Protein AF-A0A849KRG4-F1 (afdb_monomer_lite)

pLDDT: mean 86.85, std 8.5, range [51.56, 94.5]

Sequence (60 aa):
MIYPVHDSHGNRIGTIMPEDSENPEERWIAYALHNQRMAFGSWQAARDWIERKAADDGAR

Secondary structure (DSSP, 8-state):
--EEEE-TTS-EEEEEEES-SS-TTT-EEEEETTS-EEEESSHHHHHHHHHHHHHHHHT-

Structure (mmCIF, N/CA/C/O backbone):
data_AF-A0A849KRG4-F1
#
_entry.id   AF-A0A849KRG4-F1
#
loop_
_atom_site.group_PDB
_atom_site.id
_atom_site.type_symbol
_atom_site.label_atom_id
_atom_site.label_alt_id
_atom_site.label_comp_id
_atom_site.label_asym_id
_atom_site.label_entity_id
_atom_site.label_seq_id
_atom_site.pdbx_PDB_ins_code
_atom_site.Cartn_x
_atom_site.Cartn_y
_atom_site.Cartn_z
_atom_site.occupancy
_atom_site.B_iso_or_equiv
_atom_site.auth_seq_id
_atom_site.auth_comp_id
_atom_site.auth_asym_id
_atom_site.auth_atom_id
_atom_site.pdbx_PDB_model_num
ATOM 1 N N . MET A 1 1 ? -10.806 -6.162 4.132 1.00 80.00 1 MET A N 1
ATOM 2 C CA . MET A 1 1 ? -10.717 -5.540 2.785 1.00 80.00 1 MET A CA 1
ATOM 3 C C . MET A 1 1 ? -9.259 -5.560 2.336 1.00 80.00 1 MET A C 1
ATOM 5 O O . MET A 1 1 ? -8.402 -5.499 3.203 1.00 80.00 1 MET A O 1
ATOM 9 N N . ILE A 1 2 ? -8.953 -5.707 1.045 1.00 86.50 2 ILE A N 1
ATOM 10 C CA . ILE A 1 2 ? -7.567 -5.804 0.553 1.00 86.50 2 ILE A CA 1
ATOM 11 C C . ILE A 1 2 ? -7.362 -4.777 -0.563 1.00 86.50 2 ILE A C 1
ATOM 13 O O . ILE A 1 2 ? -8.152 -4.736 -1.503 1.00 86.50 2 ILE A O 1
ATOM 17 N N . TYR A 1 3 ? -6.298 -3.983 -0.466 1.00 90.50 3 TYR A N 1
ATOM 18 C CA . TYR A 1 3 ? -5.957 -2.909 -1.396 1.00 90.50 3 TYR A CA 1
ATOM 19 C C . TYR A 1 3 ? -4.637 -3.238 -2.107 1.00 90.50 3 TYR A C 1
ATOM 21 O O . TYR A 1 3 ? -3.568 -3.102 -1.506 1.00 90.50 3 TYR A O 1
ATOM 29 N N . PRO A 1 4 ? -4.662 -3.712 -3.362 1.00 91.81 4 PRO A N 1
ATOM 30 C CA . PRO A 1 4 ? -3.435 -3.934 -4.116 1.00 91.81 4 PRO A CA 1
ATOM 31 C C . PRO A 1 4 ? -2.743 -2.598 -4.425 1.00 91.81 4 PRO A C 1
ATOM 33 O O . PRO A 1 4 ? -3.401 -1.604 -4.729 1.00 91.81 4 PRO A O 1
ATOM 36 N N . VAL A 1 5 ? -1.410 -2.581 -4.352 1.00 92.06 5 VAL A N 1
ATOM 37 C CA . VAL A 1 5 ? -0.583 -1.422 -4.718 1.00 92.06 5 VAL A CA 1
ATOM 38 C C . VAL A 1 5 ? 0.150 -1.748 -6.008 1.00 92.06 5 VAL A C 1
ATOM 40 O O . VAL A 1 5 ? 0.825 -2.779 -6.093 1.00 92.06 5 VAL A O 1
ATOM 43 N N . HIS A 1 6 ? -0.008 -0.884 -7.008 1.00 91.88 6 HIS A N 1
ATOM 44 C CA . HIS A 1 6 ? 0.624 -1.017 -8.316 1.00 91.88 6 HIS A CA 1
ATOM 45 C C . HIS A 1 6 ? 1.643 0.105 -8.536 1.00 91.88 6 HIS A C 1
ATOM 47 O O . HIS A 1 6 ? 1.447 1.216 -8.038 1.00 91.88 6 HIS A O 1
ATOM 53 N N . ASP A 1 7 ? 2.708 -0.193 -9.277 1.00 88.00 7 ASP A N 1
ATOM 54 C CA . ASP A 1 7 ? 3.630 0.820 -9.790 1.00 88.00 7 ASP A CA 1
ATOM 55 C C . ASP 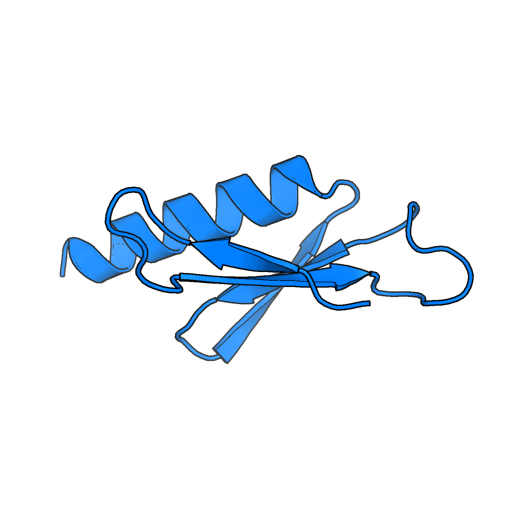A 1 7 ? 3.010 1.599 -10.968 1.00 88.00 7 ASP A C 1
ATOM 57 O O . ASP A 1 7 ? 1.904 1.312 -11.440 1.00 88.00 7 ASP A O 1
ATOM 61 N N . SER A 1 8 ? 3.753 2.582 -11.479 1.00 86.00 8 SER A N 1
ATOM 62 C CA . SER A 1 8 ? 3.365 3.380 -12.649 1.00 86.00 8 SER A CA 1
ATOM 63 C C . SER A 1 8 ? 3.220 2.567 -13.942 1.00 86.00 8 SER A C 1
ATOM 65 O O . SER A 1 8 ? 2.651 3.064 -14.910 1.00 86.00 8 SER A O 1
ATOM 67 N N . HIS A 1 9 ? 3.741 1.339 -13.987 1.00 86.56 9 HIS A N 1
ATOM 68 C CA . HIS A 1 9 ? 3.657 0.434 -15.133 1.00 86.56 9 HIS A CA 1
ATOM 69 C C . HIS A 1 9 ? 2.478 -0.549 -15.010 1.00 86.56 9 HIS A C 1
ATOM 71 O O . HIS A 1 9 ? 2.234 -1.335 -15.924 1.00 86.56 9 HIS A O 1
ATOM 77 N N . GLY A 1 10 ? 1.728 -0.499 -13.903 1.00 87.75 10 GLY A N 1
ATOM 78 C CA . GLY A 1 10 ? 0.614 -1.399 -13.618 1.00 87.75 10 GLY A CA 1
ATOM 79 C C . GLY A 1 10 ? 1.031 -2.740 -13.008 1.00 87.75 10 GLY A C 1
ATOM 80 O O . GLY A 1 10 ? 0.175 -3.603 -12.813 1.00 87.75 10 GLY A O 1
ATOM 81 N N . ASN A 1 11 ? 2.309 -2.928 -12.671 1.00 89.75 11 ASN A N 1
ATOM 82 C CA . ASN A 1 11 ? 2.773 -4.119 -11.973 1.00 89.75 11 ASN A CA 1
ATOM 83 C C . ASN A 1 11 ? 2.390 -4.035 -10.501 1.00 89.75 11 ASN A C 1
ATOM 85 O O . ASN A 1 11 ? 2.591 -3.016 -9.839 1.00 89.75 11 ASN A O 1
ATOM 89 N 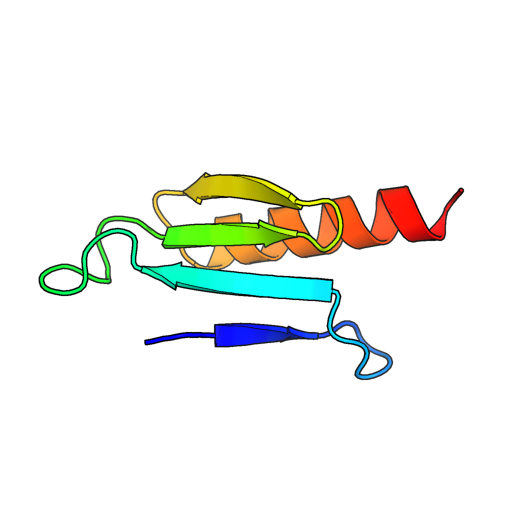N . ARG A 1 12 ? 1.881 -5.136 -9.951 1.00 90.94 12 ARG A N 1
ATOM 90 C CA . ARG A 1 12 ? 1.613 -5.224 -8.516 1.00 90.94 12 ARG A CA 1
ATOM 91 C C . ARG A 1 12 ? 2.928 -5.278 -7.747 1.00 90.94 12 ARG A C 1
ATOM 93 O O . ARG A 1 12 ? 3.667 -6.246 -7.873 1.00 90.94 12 ARG A O 1
ATOM 100 N N . ILE A 1 13 ? 3.154 -4.281 -6.900 1.00 92.00 13 ILE A N 1
ATOM 101 C CA . ILE A 1 13 ? 4.356 -4.137 -6.066 1.00 92.00 13 ILE A CA 1
ATOM 102 C C . ILE A 1 13 ? 4.105 -4.419 -4.582 1.00 92.00 13 ILE A C 1
ATOM 104 O O . ILE A 1 13 ? 5.036 -4.581 -3.795 1.00 92.00 13 ILE A O 1
ATOM 108 N N . GLY A 1 14 ? 2.838 -4.525 -4.187 1.00 92.88 14 GLY A N 1
ATOM 109 C CA . GLY A 1 14 ? 2.478 -4.897 -2.832 1.00 92.88 14 GLY A CA 1
ATOM 110 C C . GLY A 1 14 ? 0.981 -4.917 -2.598 1.00 92.88 14 GLY A C 1
ATOM 111 O O . GLY A 1 14 ? 0.165 -4.894 -3.523 1.00 92.88 14 GLY A O 1
ATOM 112 N N . THR A 1 15 ? 0.619 -5.027 -1.329 1.00 94.50 15 THR A N 1
ATOM 113 C CA . THR A 1 15 ? -0.767 -5.091 -0.868 1.00 94.50 15 THR A CA 1
ATOM 114 C C . THR A 1 15 ? -0.881 -4.420 0.485 1.00 94.50 15 THR A C 1
ATOM 116 O O . THR A 1 15 ? -0.034 -4.641 1.341 1.00 94.50 15 THR A O 1
ATOM 119 N N . ILE A 1 16 ? -1.932 -3.642 0.698 1.00 93.94 16 ILE A N 1
ATOM 120 C CA . ILE A 1 16 ? -2.256 -3.041 1.987 1.00 93.94 16 ILE A CA 1
ATOM 121 C C . ILE A 1 16 ? -3.585 -3.621 2.457 1.00 93.94 16 ILE A C 1
ATOM 123 O O . ILE A 1 16 ? -4.523 -3.771 1.675 1.00 93.94 16 ILE A O 1
ATOM 127 N N . MET A 1 17 ? -3.684 -3.954 3.733 1.00 92.88 17 MET A N 1
ATOM 128 C CA . MET A 1 17 ? -4.934 -4.354 4.370 1.00 92.88 17 MET A CA 1
ATOM 129 C C . MET A 1 17 ? -5.012 -3.743 5.767 1.00 92.88 17 MET A C 1
ATOM 131 O O . MET A 1 17 ? -3.967 -3.516 6.370 1.00 92.88 17 MET A O 1
ATOM 135 N N . PRO A 1 18 ? -6.207 -3.456 6.294 1.00 91.88 18 PRO A N 1
ATOM 136 C CA . PRO A 1 18 ? -6.334 -3.083 7.693 1.00 91.88 18 PRO A CA 1
ATOM 137 C C . PRO A 1 18 ? -5.872 -4.243 8.590 1.00 91.88 18 PRO A C 1
ATOM 139 O O . PRO A 1 18 ? -6.111 -5.409 8.265 1.00 91.88 18 PRO A O 1
ATOM 142 N N . GLU A 1 19 ? -5.176 -3.921 9.683 1.00 88.25 19 GLU A N 1
ATOM 143 C CA . GLU A 1 19 ? -4.779 -4.897 10.714 1.00 88.25 19 GLU A CA 1
ATOM 144 C C . GLU A 1 19 ? -6.017 -5.467 11.403 1.00 88.25 19 GLU A C 1
ATOM 146 O O . GLU A 1 19 ? -6.136 -6.680 11.566 1.00 88.25 19 GLU A O 1
ATOM 151 N N . ASP A 1 20 ? -6.951 -4.579 11.732 1.00 84.12 20 ASP A N 1
ATOM 152 C CA . ASP A 1 20 ? -8.203 -4.907 12.382 1.00 84.12 20 ASP A CA 1
ATOM 153 C C . ASP A 1 20 ? -9.373 -4.626 11.433 1.00 84.12 20 ASP A C 1
ATOM 155 O O . ASP A 1 20 ? -9.483 -3.549 10.847 1.00 84.12 20 ASP A O 1
ATOM 159 N N . SER A 1 21 ? -10.230 -5.625 11.218 1.00 75.44 21 SER A N 1
ATOM 160 C CA . SER A 1 21 ? -11.370 -5.474 10.303 1.00 75.44 21 SER A CA 1
ATOM 161 C C . SER A 1 21 ? -12.539 -4.713 10.926 1.00 75.44 21 SER A C 1
ATOM 163 O O . SER A 1 21 ? -13.387 -4.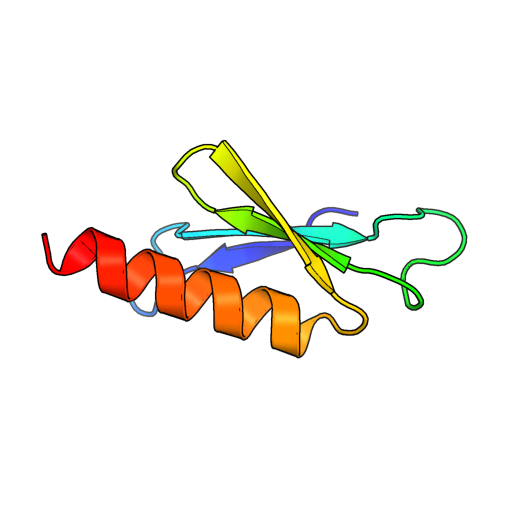234 10.174 1.00 75.44 21 SER A O 1
ATOM 165 N N . GLU A 1 22 ? -12.589 -4.598 12.255 1.00 81.12 22 GLU A N 1
ATOM 166 C CA . GLU A 1 22 ? -13.592 -3.811 12.974 1.00 81.12 22 GLU A CA 1
ATOM 167 C C . GLU A 1 22 ? -13.171 -2.335 13.051 1.00 81.12 22 GLU A C 1
ATOM 169 O O . GLU A 1 22 ? -14.025 -1.457 12.951 1.00 81.12 22 GLU A O 1
ATOM 174 N N . ASN A 1 23 ? -11.859 -2.061 13.108 1.00 80.94 23 ASN A N 1
ATOM 175 C CA . ASN A 1 23 ? -11.276 -0.716 13.146 1.00 80.94 23 ASN A CA 1
ATOM 176 C C . ASN A 1 23 ? -10.226 -0.500 12.034 1.00 80.94 23 ASN A C 1
ATOM 178 O O . ASN A 1 23 ? -9.028 -0.348 12.301 1.00 80.94 23 ASN A O 1
ATOM 182 N N . PRO A 1 24 ? -10.649 -0.445 10.757 1.00 72.94 24 PRO A N 1
ATOM 183 C CA . PRO A 1 24 ? -9.729 -0.406 9.621 1.00 72.94 24 PRO A CA 1
ATOM 184 C C . PRO A 1 24 ? -8.879 0.867 9.534 1.00 72.94 24 PRO A C 1
ATOM 186 O O . PRO A 1 24 ? -7.892 0.896 8.803 1.00 72.94 24 PRO A O 1
ATOM 189 N N . GLU A 1 25 ? -9.249 1.916 10.265 1.00 76.75 25 GLU A N 1
ATOM 190 C CA . GLU A 1 25 ? -8.574 3.214 10.249 1.00 76.75 25 GLU A CA 1
ATOM 191 C C . GLU A 1 25 ? -7.436 3.303 11.275 1.00 76.75 25 GLU A C 1
ATOM 193 O O . GLU A 1 25 ? -6.561 4.156 11.133 1.00 76.75 25 GLU A O 1
ATOM 198 N N . GLU A 1 26 ? -7.405 2.409 12.273 1.00 82.00 26 GLU A N 1
ATOM 199 C CA . GLU A 1 26 ? -6.411 2.448 13.352 1.00 82.00 26 GLU A CA 1
ATOM 200 C C . GLU A 1 26 ? -5.032 1.971 12.894 1.00 82.00 26 GLU A C 1
ATOM 202 O O . GLU A 1 26 ? -4.007 2.560 13.253 1.00 82.00 26 GLU A O 1
ATOM 207 N N . ARG A 1 27 ? -4.987 0.897 12.096 1.00 88.56 27 ARG A N 1
ATOM 208 C CA . ARG A 1 27 ? -3.736 0.282 11.643 1.00 88.56 27 ARG A CA 1
ATOM 209 C C . ARG A 1 27 ? -3.861 -0.397 10.291 1.00 88.56 27 ARG A C 1
ATOM 211 O O . ARG A 1 27 ? -4.816 -1.110 10.003 1.00 88.56 27 ARG A O 1
ATOM 218 N N . TRP A 1 28 ? -2.802 -0.250 9.507 1.00 92.56 28 TRP A N 1
ATOM 219 C CA . TRP A 1 28 ? -2.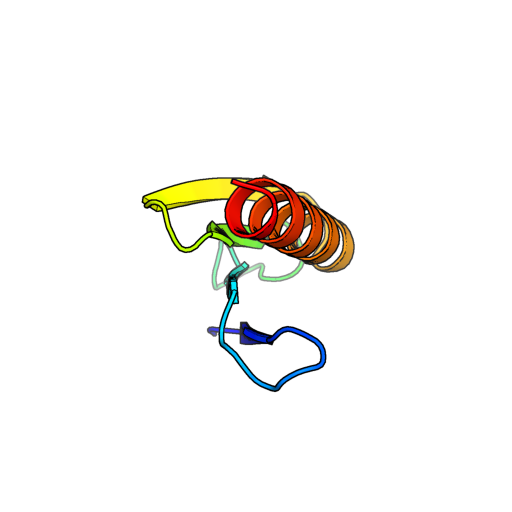667 -0.750 8.149 1.00 92.56 28 TRP A CA 1
ATOM 220 C C . TRP A 1 28 ? -1.436 -1.641 8.042 1.00 92.56 28 TRP A C 1
ATOM 222 O O . TRP A 1 28 ? -0.325 -1.214 8.345 1.00 92.56 28 TRP A O 1
ATOM 232 N N . ILE A 1 29 ? -1.610 -2.867 7.570 1.00 92.62 29 ILE A N 1
ATOM 233 C CA . ILE A 1 29 ? -0.525 -3.794 7.266 1.00 92.62 29 ILE A CA 1
ATOM 234 C C . ILE A 1 29 ? -0.191 -3.701 5.781 1.00 92.62 29 ILE A C 1
ATOM 236 O O . ILE A 1 29 ? -1.034 -3.958 4.921 1.00 92.62 29 ILE A O 1
ATOM 240 N N . ALA A 1 30 ? 1.063 -3.375 5.490 1.00 94.31 30 ALA A N 1
ATOM 241 C CA . ALA A 1 30 ? 1.653 -3.457 4.165 1.00 94.31 30 ALA A CA 1
ATOM 242 C C . ALA A 1 30 ? 2.335 -4.814 3.966 1.00 94.31 30 ALA A C 1
ATOM 244 O O . ALA A 1 30 ? 3.064 -5.272 4.844 1.00 94.31 30 ALA A O 1
ATOM 245 N N . TYR A 1 31 ? 2.167 -5.405 2.788 1.00 92.50 31 TYR A N 1
ATOM 246 C CA . TYR A 1 31 ? 2.862 -6.594 2.306 1.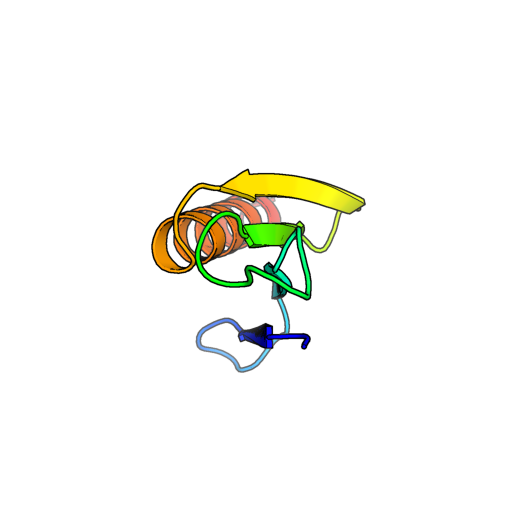00 92.50 31 TYR A CA 1
ATOM 247 C C . TYR A 1 31 ? 3.605 -6.238 1.018 1.00 92.50 31 TYR A C 1
ATOM 249 O O . TYR A 1 31 ? 2.972 -5.883 0.022 1.00 92.50 31 TYR A O 1
ATOM 257 N N . ALA A 1 32 ? 4.931 -6.344 1.027 1.00 88.38 32 ALA A N 1
ATOM 258 C CA . ALA A 1 32 ? 5.758 -6.236 -0.173 1.00 88.38 32 ALA A CA 1
ATOM 259 C C . ALA A 1 32 ? 5.960 -7.618 -0.820 1.00 88.38 32 ALA A C 1
ATOM 261 O O . ALA A 1 32 ? 5.765 -8.650 -0.174 1.00 88.38 32 ALA A O 1
ATOM 262 N N . LEU A 1 33 ? 6.383 -7.643 -2.088 1.00 80.25 33 LEU A N 1
ATOM 263 C CA . LEU A 1 33 ? 6.557 -8.872 -2.881 1.00 80.25 33 LEU A CA 1
ATOM 264 C C . LEU A 1 33 ? 7.492 -9.921 -2.240 1.00 80.25 33 LEU A C 1
ATOM 266 O O . LEU A 1 33 ? 7.298 -11.116 -2.437 1.00 80.25 33 LEU A O 1
ATOM 270 N N . HIS A 1 34 ? 8.448 -9.501 -1.408 1.00 80.94 34 HIS A N 1
ATOM 271 C CA . HIS A 1 34 ? 9.472 -10.366 -0.795 1.00 80.94 34 HIS A CA 1
ATOM 272 C C . HIS A 1 34 ? 9.091 -10.956 0.566 1.00 80.94 34 HIS A C 1
ATOM 274 O O . HIS A 1 34 ? 9.936 -11.096 1.448 1.00 80.94 34 HIS A O 1
ATOM 280 N N . ASN A 1 35 ? 7.807 -11.254 0.784 1.00 76.81 35 ASN A N 1
ATOM 281 C CA . ASN A 1 35 ? 7.270 -11.701 2.081 1.00 76.81 35 ASN A CA 1
ATOM 282 C C . ASN A 1 35 ? 7.563 -10.742 3.253 1.00 76.81 35 ASN A C 1
ATOM 284 O O . ASN A 1 35 ? 7.468 -11.122 4.422 1.00 76.81 35 ASN A O 1
ATOM 288 N N . GLN A 1 36 ? 7.909 -9.486 2.961 1.00 87.31 36 GLN A N 1
ATOM 289 C CA . GLN A 1 36 ? 8.099 -8.466 3.984 1.00 87.31 36 GLN A CA 1
ATOM 290 C C . GLN A 1 36 ? 6.741 -7.877 4.337 1.00 87.31 36 GLN A C 1
ATOM 292 O O . GLN A 1 36 ? 5.993 -7.464 3.450 1.00 87.31 36 GLN A O 1
ATOM 297 N N . ARG A 1 37 ? 6.442 -7.809 5.635 1.00 91.50 37 ARG A N 1
ATOM 298 C CA . ARG A 1 37 ? 5.242 -7.142 6.135 1.00 91.50 37 ARG A CA 1
ATOM 299 C C . ARG A 1 37 ? 5.578 -6.141 7.224 1.00 91.50 37 ARG A C 1
ATOM 301 O O . ARG A 1 37 ? 6.461 -6.402 8.041 1.00 91.50 37 ARG A O 1
ATOM 308 N N . MET A 1 38 ? 4.852 -5.031 7.255 1.00 92.38 38 MET A N 1
ATOM 309 C CA . MET A 1 38 ? 5.027 -3.995 8.269 1.00 92.38 38 MET A CA 1
ATOM 310 C C . MET A 1 38 ? 3.701 -3.285 8.547 1.00 92.38 38 MET A C 1
ATOM 312 O O . MET A 1 38 ? 2.899 -3.098 7.634 1.00 92.38 38 MET A O 1
ATOM 316 N N . ALA A 1 39 ? 3.461 -2.934 9.812 1.00 91.62 39 ALA A N 1
ATOM 317 C CA . ALA A 1 39 ? 2.258 -2.231 10.246 1.00 91.62 39 ALA A CA 1
ATOM 318 C C . ALA A 1 39 ? 2.514 -0.721 10.344 1.00 91.62 39 ALA A C 1
ATOM 320 O O . ALA A 1 39 ? 3.584 -0.287 10.776 1.00 91.62 39 ALA A O 1
ATOM 321 N N . PHE A 1 40 ? 1.515 0.069 9.965 1.00 92.88 40 PHE A N 1
ATOM 322 C CA . PHE A 1 40 ? 1.555 1.524 9.909 1.00 92.88 40 PHE A CA 1
ATOM 323 C C . PHE A 1 40 ? 0.267 2.106 10.488 1.00 92.88 40 PHE A C 1
ATOM 325 O O . PHE A 1 40 ? -0.811 1.555 10.291 1.00 92.88 40 PHE A O 1
ATOM 332 N N . GLY A 1 41 ? 0.355 3.265 11.141 1.00 90.44 41 GLY A N 1
ATOM 333 C CA . GLY A 1 41 ? -0.826 4.003 11.612 1.00 90.44 41 GLY A CA 1
ATOM 334 C C . GLY A 1 41 ? -1.571 4.756 10.504 1.00 90.44 41 GLY A C 1
ATOM 335 O O . GLY A 1 41 ? -2.469 5.539 10.786 1.00 90.44 41 GLY A O 1
ATOM 336 N N . SER A 1 42 ? -1.168 4.614 9.237 1.00 91.19 42 SER A N 1
ATOM 337 C CA . SER A 1 42 ? -1.794 5.312 8.111 1.00 91.19 42 SER A CA 1
ATOM 338 C C . SER A 1 42 ? -1.584 4.554 6.804 1.00 91.19 42 SER A C 1
ATOM 340 O O . SER A 1 42 ? -0.479 4.079 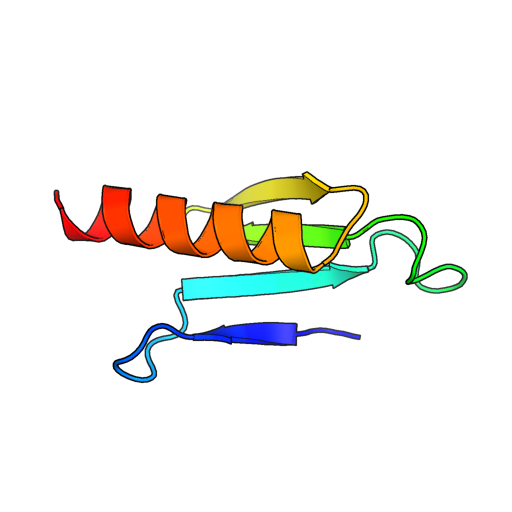6.529 1.00 91.19 42 SER A O 1
ATOM 342 N N . TRP A 1 43 ? -2.618 4.516 5.961 1.00 90.75 43 TRP A N 1
ATOM 343 C CA . TRP A 1 43 ? -2.558 3.886 4.640 1.00 90.75 43 TRP A CA 1
ATOM 344 C C . TRP A 1 43 ? -1.473 4.503 3.744 1.00 90.75 43 TRP A C 1
ATOM 346 O O . TRP A 1 43 ? -0.743 3.784 3.068 1.00 90.75 43 TRP A O 1
ATOM 356 N N . GLN A 1 44 ? -1.316 5.832 3.787 1.00 91.88 44 GLN A N 1
ATOM 357 C CA . GLN A 1 44 ? -0.305 6.550 3.002 1.00 91.88 44 GLN A CA 1
ATOM 358 C C . GLN A 1 44 ? 1.116 6.070 3.341 1.00 91.88 44 GLN A C 1
ATOM 360 O O . GLN A 1 44 ? 1.876 5.722 2.446 1.00 91.88 44 GLN A O 1
ATOM 365 N N . ALA A 1 45 ? 1.438 5.936 4.633 1.00 93.19 45 ALA A N 1
ATOM 366 C CA . ALA A 1 45 ? 2.746 5.461 5.085 1.00 93.19 45 ALA A CA 1
ATOM 367 C C . ALA A 1 45 ? 3.017 4.002 4.672 1.00 93.19 45 ALA A C 1
ATOM 369 O O . ALA A 1 45 ? 4.140 3.662 4.295 1.00 93.19 45 ALA A O 1
ATOM 370 N N . ALA A 1 46 ? 1.983 3.152 4.697 1.00 93.56 46 ALA A N 1
ATOM 371 C CA . ALA A 1 46 ? 2.059 1.786 4.185 1.00 93.56 46 ALA A CA 1
ATOM 372 C C . ALA A 1 46 ? 2.374 1.759 2.680 1.00 93.56 46 ALA A C 1
ATOM 374 O O . ALA A 1 46 ? 3.211 0.968 2.238 1.00 93.56 46 ALA A O 1
ATOM 375 N N . ARG A 1 47 ? 1.746 2.648 1.900 1.00 92.69 47 ARG A N 1
ATOM 376 C CA . ARG A 1 47 ? 1.998 2.796 0.462 1.00 92.69 47 ARG A CA 1
ATOM 377 C C . ARG A 1 47 ? 3.416 3.290 0.176 1.00 92.69 47 ARG A C 1
ATOM 379 O O . ARG A 1 47 ? 4.120 2.625 -0.578 1.00 92.69 47 ARG A O 1
ATOM 386 N N . ASP A 1 48 ? 3.846 4.384 0.806 1.00 93.31 48 ASP A N 1
ATOM 387 C CA . ASP A 1 48 ? 5.191 4.953 0.627 1.00 93.31 48 ASP A CA 1
ATOM 388 C C . ASP A 1 48 ? 6.286 3.916 0.912 1.00 93.31 48 ASP A C 1
ATOM 390 O O . ASP A 1 48 ? 7.303 3.836 0.218 1.00 93.31 48 ASP A O 1
ATOM 394 N N . TRP A 1 49 ? 6.080 3.082 1.935 1.00 93.75 49 TRP A N 1
ATOM 395 C CA . TRP A 1 49 ? 6.999 1.996 2.253 1.00 93.75 49 TRP A CA 1
ATOM 396 C C . TRP A 1 49 ? 7.040 0.917 1.161 1.00 93.75 49 TRP A C 1
ATOM 398 O O . TRP A 1 49 ? 8.134 0.493 0.787 1.00 93.75 49 TRP A O 1
ATOM 408 N N . ILE A 1 50 ? 5.887 0.500 0.619 1.00 93.12 50 ILE A N 1
ATOM 409 C CA . ILE A 1 50 ? 5.822 -0.455 -0.503 1.00 93.12 50 ILE A CA 1
ATOM 410 C C . ILE A 1 50 ? 6.525 0.115 -1.739 1.00 93.12 50 ILE A C 1
ATOM 412 O O . ILE A 1 50 ? 7.331 -0.583 -2.350 1.00 93.12 50 ILE A O 1
ATOM 416 N N . GLU A 1 51 ? 6.260 1.375 -2.092 1.00 91.69 51 GLU A N 1
ATOM 417 C CA . GLU A 1 51 ? 6.872 2.036 -3.254 1.00 91.69 51 GLU A CA 1
ATOM 418 C C . GLU A 1 51 ? 8.398 2.123 -3.103 1.00 91.69 51 GLU A C 1
ATOM 420 O O . GLU A 1 51 ? 9.135 1.780 -4.028 1.00 91.69 51 GLU A O 1
ATOM 425 N N . ARG A 1 52 ? 8.893 2.465 -1.906 1.00 90.75 52 ARG A N 1
ATOM 426 C CA . ARG A 1 52 ? 10.331 2.435 -1.592 1.00 90.75 52 ARG A CA 1
ATOM 427 C C . ARG A 1 52 ? 10.935 1.039 -1.708 1.00 90.75 52 ARG A C 1
ATOM 429 O O . ARG A 1 52 ? 12.038 0.903 -2.227 1.00 90.75 52 ARG A O 1
ATOM 436 N N . LYS A 1 53 ? 10.237 0.008 -1.225 1.00 90.44 53 LYS A N 1
ATOM 437 C CA . LYS A 1 53 ? 10.706 -1.382 -1.314 1.00 90.44 53 LYS A CA 1
ATOM 438 C C . LYS A 1 53 ? 10.764 -1.886 -2.747 1.00 90.44 53 LYS A C 1
ATOM 440 O O . LYS A 1 53 ? 11.725 -2.553 -3.103 1.00 90.44 53 LYS A O 1
ATOM 445 N N . ALA A 1 54 ? 9.775 -1.542 -3.560 1.00 87.44 54 ALA A N 1
ATOM 446 C CA . ALA A 1 54 ? 9.761 -1.889 -4.973 1.00 87.44 54 ALA A CA 1
ATOM 447 C C . ALA A 1 54 ? 10.884 -1.190 -5.751 1.00 87.44 54 ALA A C 1
ATOM 449 O O . ALA A 1 54 ? 11.506 -1.805 -6.611 1.00 87.44 54 ALA A O 1
ATOM 450 N N . ALA A 1 55 ? 11.174 0.074 -5.423 1.00 86.31 55 ALA A N 1
ATOM 451 C CA . ALA A 1 55 ? 12.279 0.815 -6.024 1.00 86.31 55 ALA A CA 1
ATOM 452 C C . ALA A 1 55 ? 13.657 0.237 -5.649 1.00 86.31 55 ALA A C 1
ATOM 454 O O . ALA A 1 55 ? 14.530 0.161 -6.506 1.00 86.31 55 ALA A O 1
ATOM 455 N N . ASP A 1 56 ? 13.844 -0.183 -4.393 1.00 84.50 56 ASP A N 1
ATOM 456 C CA . ASP A 1 56 ? 15.074 -0.848 -3.927 1.00 84.50 56 ASP A CA 1
ATOM 457 C C . ASP A 1 56 ? 15.277 -2.214 -4.604 1.00 84.50 56 ASP A C 1
ATOM 459 O O . ASP A 1 56 ? 16.393 -2.567 -4.975 1.00 84.50 56 ASP A O 1
ATOM 463 N N . ASP A 1 57 ? 14.189 -2.957 -4.820 1.00 75.75 57 ASP A N 1
ATOM 464 C CA . ASP A 1 57 ? 14.231 -4.274 -5.454 1.00 75.75 57 ASP A CA 1
ATOM 465 C C . ASP A 1 57 ? 14.465 -4.211 -6.969 1.00 75.75 57 ASP A C 1
ATOM 467 O O . ASP A 1 57 ? 15.267 -4.967 -7.503 1.00 75.75 57 ASP A O 1
ATOM 471 N N . GLY A 1 58 ? 13.814 -3.272 -7.663 1.00 65.88 58 GLY A N 1
ATOM 472 C CA . GLY A 1 58 ? 14.002 -3.066 -9.103 1.00 65.88 58 GLY A CA 1
ATOM 473 C C . GLY A 1 58 ? 15.341 -2.419 -9.478 1.00 65.88 58 GLY A C 1
ATOM 474 O O . GLY A 1 58 ? 15.693 -2.390 -10.655 1.00 65.88 58 GLY A O 1
ATOM 475 N N . ALA A 1 59 ? 16.083 -1.887 -8.502 1.00 59.06 59 ALA A N 1
ATOM 476 C CA . ALA A 1 59 ? 17.428 -1.344 -8.695 1.00 59.06 59 ALA A CA 1
ATOM 477 C C . ALA A 1 59 ? 18.542 -2.409 -8.613 1.00 59.06 59 ALA A C 1
ATOM 479 O O . ALA A 1 59 ? 19.714 -2.065 -8.796 1.00 59.06 59 ALA A O 1
ATOM 480 N N . ARG A 1 60 ? 18.197 -3.667 -8.312 1.00 51.56 60 ARG A N 1
ATOM 481 C CA . ARG A 1 60 ? 19.133 -4.778 -8.105 1.00 51.56 60 ARG A CA 1
ATOM 482 C C . ARG A 1 60 ? 19.186 -5.725 -9.300 1.00 51.56 60 ARG A C 1
ATOM 484 O O . ARG A 1 60 ? 20.298 -6.242 -9.547 1.00 51.56 60 ARG A O 1
#

Radius of gyration: 11.26 Å; chains: 1; bounding box: 33×18×28 Å

Organism: NCBI:txid2448455

Foldseek 3Di:
DKAFAADPVRHGQWIKFQPDPVCSQQKIWIQGPVRDIDIDNHPVVSRVVSVVVSVVVVVD